Protein AF-A0A970GS61-F1 (afdb_monomer_lite)

Foldseek 3Di:
DALVVLVVVLVVLVVVLVVVLCVLQPCVVPVCSDDPVNVVVNVVSVVVNVVSVVVSVVCNVPGD

pLDDT: mean 90.82, std 11.21, range [59.31, 98.5]

Radius of gyration: 14.88 Å; chains: 1; bounding box: 35×11×40 Å

Sequence (64 aa):
MSREKYQDACRYRMRESLERLIEMWDPFYDEEIVTVKNIDESLEILENMIEELKYFREKILKAD

Secondary structure (DSSP, 8-state):
--HHHHHHHHHHHHHHHHHHHHHHH-TTT-S----HHHHHHHHHHHHHHHHHHHHHHHHHHH--

Structure (mmCIF, N/CA/C/O backbone):
data_AF-A0A970GS61-F1
#
_entry.id   AF-A0A970GS61-F1
#
loop_
_atom_site.group_PDB
_atom_site.id
_atom_site.type_symbol
_atom_site.label_atom_id
_atom_site.label_alt_id
_atom_site.label_comp_id
_atom_site.label_asym_id
_atom_site.label_entity_id
_atom_site.label_seq_id
_atom_site.pdbx_PDB_ins_code
_atom_site.Cartn_x
_atom_site.Cartn_y
_atom_site.Cartn_z
_atom_site.occupancy
_atom_site.B_iso_or_equiv
_atom_site.auth_seq_id
_atom_site.auth_comp_id
_atom_site.auth_asym_id
_atom_site.auth_atom_id
_atom_site.pdbx_PDB_model_num
ATOM 1 N N . MET A 1 1 ? -7.952 -5.206 18.866 1.00 72.94 1 MET A N 1
ATOM 2 C CA . MET A 1 1 ? -6.710 -4.401 18.840 1.00 72.94 1 MET A CA 1
ATOM 3 C C . MET A 1 1 ? -7.078 -2.986 19.276 1.00 72.94 1 MET A C 1
ATOM 5 O O . MET A 1 1 ? -8.169 -2.571 18.913 1.00 72.94 1 MET A O 1
ATOM 9 N N . SER A 1 2 ? -6.270 -2.311 20.105 1.00 90.81 2 SER A N 1
ATOM 10 C CA . SER A 1 2 ? -6.579 -0.944 20.567 1.00 90.81 2 SER A CA 1
ATOM 11 C C . SER A 1 2 ? -6.391 0.073 19.441 1.00 90.81 2 SER A C 1
ATOM 13 O O . SER A 1 2 ? -5.691 -0.210 18.463 1.00 90.81 2 SER A O 1
ATOM 15 N N . ARG A 1 3 ? -6.984 1.262 19.590 1.00 93.00 3 ARG A N 1
ATOM 16 C CA . ARG A 1 3 ? -6.814 2.378 18.653 1.00 93.00 3 ARG A CA 1
ATOM 17 C C . ARG A 1 3 ? -5.342 2.687 18.364 1.00 93.00 3 ARG A C 1
ATOM 19 O O . ARG A 1 3 ? -4.966 2.766 17.198 1.00 93.00 3 ARG A O 1
ATOM 26 N N . GLU A 1 4 ? -4.516 2.775 19.405 1.00 94.62 4 GLU A N 1
ATOM 27 C CA . GLU A 1 4 ? -3.069 3.027 19.289 1.00 94.62 4 GLU A CA 1
ATOM 28 C C . GLU A 1 4 ? -2.370 1.959 18.444 1.00 94.62 4 GLU A C 1
ATOM 30 O O . GLU A 1 4 ? -1.642 2.275 17.509 1.00 94.62 4 GLU A O 1
ATOM 35 N N . LYS A 1 5 ? -2.687 0.678 18.669 1.00 95.88 5 LYS A N 1
ATOM 36 C CA . LYS A 1 5 ? -2.113 -0.414 17.873 1.00 95.88 5 LYS A CA 1
ATOM 37 C C . LYS A 1 5 ? -2.523 -0.350 16.395 1.00 95.88 5 LYS A C 1
ATOM 39 O O . LYS A 1 5 ? -1.724 -0.711 15.537 1.00 95.88 5 LYS A O 1
ATOM 44 N N . TYR A 1 6 ? -3.740 0.103 16.072 1.00 96.75 6 TYR A N 1
ATOM 45 C CA . TYR A 1 6 ? -4.126 0.349 14.674 1.00 96.75 6 TYR A CA 1
ATOM 46 C C . TYR A 1 6 ? -3.378 1.540 14.069 1.00 96.75 6 TYR A C 1
ATOM 48 O O . TYR A 1 6 ? -3.018 1.480 12.897 1.00 96.75 6 TYR A O 1
ATOM 56 N N . GLN A 1 7 ? -3.132 2.599 14.841 1.00 96.56 7 GLN A N 1
ATOM 57 C CA . GLN A 1 7 ? -2.361 3.759 14.383 1.00 96.56 7 GLN A CA 1
ATOM 58 C C . GLN A 1 7 ? -0.903 3.386 14.099 1.00 96.56 7 GLN A C 1
ATOM 60 O O . GLN A 1 7 ? -0.391 3.722 13.031 1.00 96.56 7 GLN A O 1
ATOM 65 N N . ASP A 1 8 ? -0.266 2.636 14.999 1.00 97.62 8 ASP A N 1
ATOM 66 C CA . ASP A 1 8 ? 1.111 2.167 14.824 1.00 97.62 8 ASP A CA 1
ATOM 67 C C . ASP A 1 8 ? 1.237 1.226 13.624 1.00 97.62 8 ASP A C 1
ATOM 69 O O . ASP A 1 8 ? 2.122 1.404 12.785 1.00 97.62 8 ASP A O 1
ATOM 73 N N . ALA A 1 9 ? 0.311 0.272 13.489 1.00 97.44 9 ALA A N 1
ATOM 74 C CA . ALA A 1 9 ? 0.275 -0.627 12.341 1.00 97.44 9 ALA A CA 1
ATOM 75 C C . ALA A 1 9 ? 0.059 0.139 11.026 1.00 97.44 9 ALA A C 1
ATOM 77 O O . ALA A 1 9 ? 0.767 -0.109 10.053 1.00 97.44 9 ALA A O 1
ATOM 78 N N . CYS A 1 10 ? -0.863 1.108 11.004 1.00 98.00 10 CYS A N 1
ATOM 79 C CA . CYS A 1 10 ? -1.088 1.961 9.839 1.00 98.00 10 CYS A CA 1
ATOM 80 C C . CYS A 1 10 ? 0.186 2.720 9.457 1.00 98.00 10 CYS A C 1
ATOM 82 O O . CYS A 1 10 ? 0.570 2.737 8.290 1.00 98.00 10 CYS A O 1
ATOM 84 N N . ARG A 1 11 ? 0.867 3.325 10.438 1.00 98.06 11 ARG A N 1
ATOM 85 C CA . ARG A 1 11 ? 2.116 4.057 10.211 1.00 98.06 11 ARG A CA 1
ATOM 86 C C . ARG A 1 11 ? 3.197 3.150 9.630 1.00 98.06 11 ARG A C 1
ATOM 88 O O . ARG A 1 11 ? 3.878 3.554 8.692 1.00 98.06 11 ARG A O 1
ATOM 95 N N . TYR A 1 12 ? 3.349 1.951 10.184 1.00 98.06 12 TYR A N 1
ATOM 96 C CA . TYR A 1 12 ? 4.332 0.976 9.723 1.00 98.06 12 TYR A CA 1
ATOM 97 C C . TYR A 1 12 ? 4.073 0.550 8.272 1.00 98.06 12 TYR A C 1
ATOM 99 O O . TYR A 1 12 ? 4.972 0.656 7.444 1.00 98.06 12 TYR A O 1
ATOM 107 N N . ARG A 1 13 ? 2.832 0.183 7.931 1.00 97.56 13 ARG A N 1
ATOM 108 C CA . ARG A 1 13 ? 2.468 -0.252 6.570 1.00 97.56 13 ARG A CA 1
ATOM 109 C C . ARG A 1 13 ? 2.653 0.838 5.519 1.00 97.56 13 ARG A C 1
ATOM 111 O O . ARG A 1 13 ? 3.170 0.574 4.434 1.00 97.56 13 ARG A O 1
ATOM 118 N N . MET A 1 14 ? 2.285 2.077 5.856 1.00 98.19 14 MET A N 1
ATOM 119 C CA . MET A 1 14 ? 2.506 3.216 4.962 1.00 98.19 14 MET A CA 1
ATOM 120 C C . MET A 1 14 ? 3.991 3.474 4.741 1.00 98.19 14 MET A C 1
ATOM 122 O O . MET A 1 14 ? 4.398 3.756 3.620 1.00 98.19 14 MET A O 1
ATOM 126 N N . ARG A 1 15 ? 4.806 3.342 5.792 1.00 98.00 15 ARG A N 1
ATOM 127 C CA . ARG A 1 15 ? 6.256 3.481 5.678 1.00 98.00 15 ARG A CA 1
ATOM 128 C C . ARG A 1 15 ? 6.852 2.424 4.747 1.00 98.00 15 ARG A C 1
ATOM 130 O O . ARG A 1 15 ? 7.545 2.809 3.817 1.00 98.00 15 ARG A O 1
ATOM 137 N N . GLU A 1 16 ? 6.536 1.145 4.948 1.00 97.81 16 GLU A N 1
ATOM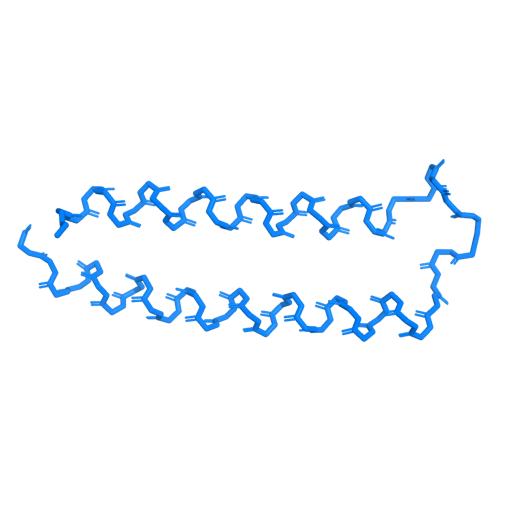 138 C CA . GLU A 1 16 ? 7.047 0.063 4.089 1.00 97.81 16 GLU A CA 1
ATOM 139 C C . GLU A 1 16 ? 6.670 0.268 2.615 1.00 97.81 16 GLU A C 1
ATOM 141 O O . GLU A 1 16 ? 7.495 0.087 1.725 1.00 97.81 16 GLU A O 1
ATOM 146 N N . SER A 1 17 ? 5.421 0.657 2.348 1.00 97.25 17 SER A N 1
ATOM 147 C CA . SER A 1 17 ? 4.938 0.838 0.974 1.00 97.25 17 SER A CA 1
ATOM 148 C C . SER A 1 17 ? 5.614 2.024 0.281 1.00 97.25 17 SER A C 1
ATOM 150 O O . SER A 1 17 ? 5.969 1.939 -0.892 1.00 97.25 17 SER A O 1
ATOM 152 N N . LEU A 1 18 ? 5.842 3.116 1.017 1.00 97.12 18 LEU A N 1
ATOM 153 C CA . LEU A 1 18 ? 6.566 4.280 0.510 1.00 97.12 18 LEU A CA 1
ATOM 154 C C . LEU A 1 18 ? 8.054 3.988 0.297 1.00 97.12 18 LEU A C 1
ATOM 156 O O . LEU A 1 18 ? 8.606 4.438 -0.700 1.00 97.12 18 LEU A O 1
ATOM 160 N N . GLU A 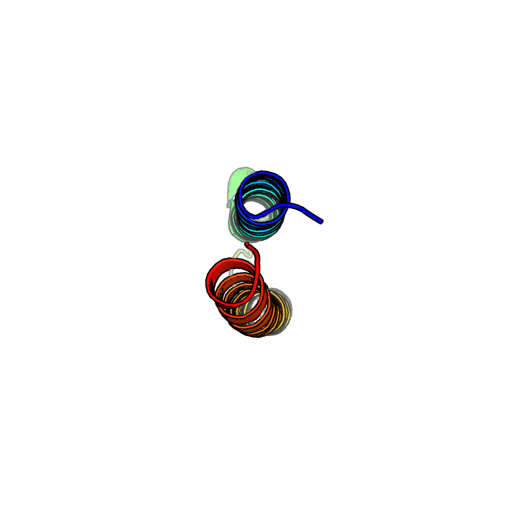1 19 ? 8.694 3.235 1.195 1.00 95.75 19 GLU A N 1
ATOM 161 C CA . GLU A 1 19 ? 10.092 2.808 1.036 1.00 95.75 19 GLU A CA 1
ATOM 162 C C . GLU A 1 19 ? 10.261 1.978 -0.247 1.00 95.75 19 GLU A C 1
ATOM 164 O O . GLU A 1 19 ? 11.142 2.280 -1.045 1.00 95.75 19 GLU A O 1
ATOM 169 N N . ARG A 1 20 ? 9.342 1.044 -0.531 1.00 93.06 20 ARG A N 1
ATOM 170 C CA . ARG A 1 20 ? 9.345 0.272 -1.790 1.00 93.06 20 ARG A CA 1
ATOM 171 C C . ARG A 1 20 ? 9.162 1.134 -3.037 1.00 93.06 20 ARG A C 1
ATOM 173 O O . ARG A 1 20 ? 9.827 0.899 -4.040 1.00 93.06 20 ARG A O 1
ATOM 180 N N . LEU A 1 21 ? 8.261 2.119 -2.990 1.00 93.62 21 LEU A N 1
ATOM 181 C CA . LEU A 1 21 ? 8.092 3.060 -4.102 1.00 93.62 21 LEU A CA 1
ATOM 182 C C . LEU A 1 21 ? 9.379 3.856 -4.333 1.00 93.62 21 LEU A C 1
ATOM 184 O O . LEU A 1 21 ? 9.809 3.995 -5.470 1.00 93.62 21 LEU A O 1
ATOM 188 N N . ILE A 1 22 ? 10.017 4.348 -3.270 1.00 92.19 22 ILE A N 1
ATOM 189 C CA . ILE A 1 22 ? 11.287 5.071 -3.392 1.00 92.19 22 ILE A CA 1
ATOM 190 C C . ILE A 1 22 ? 12.347 4.179 -4.042 1.00 92.19 22 ILE A C 1
ATOM 192 O O . ILE A 1 22 ? 12.952 4.609 -5.015 1.00 92.19 22 ILE A O 1
ATOM 196 N N . GLU A 1 23 ? 12.526 2.946 -3.563 1.00 88.81 23 GLU A N 1
ATOM 197 C CA . GLU A 1 23 ? 13.500 1.994 -4.120 1.00 88.81 23 GLU A CA 1
ATOM 198 C C . GLU A 1 23 ? 13.270 1.713 -5.613 1.00 88.81 23 GLU A C 1
ATOM 200 O O . GLU A 1 23 ? 14.226 1.608 -6.374 1.00 88.81 23 GLU A O 1
ATOM 205 N N . MET A 1 24 ? 12.010 1.628 -6.045 1.00 88.19 24 MET A N 1
ATOM 206 C CA . MET A 1 24 ? 11.645 1.360 -7.440 1.00 88.19 24 MET A CA 1
ATOM 207 C C . MET A 1 24 ? 11.938 2.531 -8.386 1.00 88.19 24 MET A C 1
ATOM 209 O O . MET A 1 24 ? 12.258 2.314 -9.553 1.00 88.19 24 MET A O 1
ATOM 213 N N . TRP A 1 25 ? 11.803 3.768 -7.902 1.00 88.12 25 TRP A N 1
ATOM 214 C CA . TRP A 1 25 ? 11.992 4.983 -8.705 1.00 88.12 25 TRP A CA 1
ATOM 215 C C . TRP A 1 25 ? 13.362 5.641 -8.501 1.00 88.12 25 TRP A C 1
ATOM 217 O O . TRP A 1 25 ? 13.627 6.683 -9.107 1.00 88.12 25 TRP A O 1
ATOM 227 N N . ASP A 1 26 ? 14.219 5.075 -7.648 1.00 84.19 26 ASP A N 1
ATOM 228 C CA . ASP A 1 26 ? 15.548 5.613 -7.386 1.00 84.19 26 ASP A CA 1
ATOM 229 C C . ASP A 1 26 ? 16.486 5.320 -8.579 1.00 84.19 26 ASP A C 1
ATOM 231 O O . ASP A 1 26 ? 16.817 4.159 -8.845 1.00 84.19 26 ASP A O 1
ATOM 235 N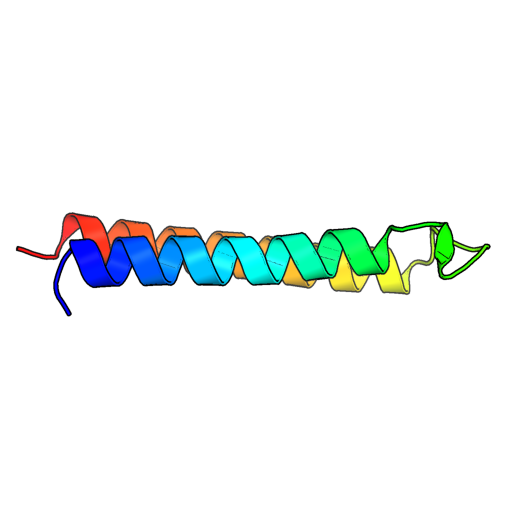 N . PRO A 1 27 ? 16.958 6.363 -9.292 1.00 72.19 27 PRO A N 1
ATOM 236 C CA . PRO A 1 27 ? 17.840 6.231 -10.454 1.00 72.19 27 PRO A CA 1
ATOM 237 C C . PRO A 1 27 ? 19.193 5.599 -10.134 1.00 72.19 27 PRO A C 1
ATOM 239 O O . PRO A 1 27 ? 19.939 5.244 -11.044 1.00 72.19 27 PRO A O 1
ATOM 242 N N . PHE A 1 28 ? 19.553 5.499 -8.853 1.00 68.19 28 PHE A N 1
ATOM 243 C CA . PHE A 1 28 ? 20.812 4.907 -8.426 1.00 68.19 28 PHE A CA 1
ATOM 244 C C . PHE A 1 28 ? 20.900 3.404 -8.741 1.00 68.19 28 PHE A C 1
ATOM 246 O O . PHE A 1 28 ? 22.005 2.863 -8.803 1.00 68.19 28 PHE A O 1
ATOM 253 N N . TYR A 1 29 ? 19.759 2.737 -8.953 1.00 60.22 29 TYR A N 1
ATOM 254 C CA . TYR A 1 29 ? 19.684 1.289 -9.152 1.00 60.22 29 TYR A CA 1
ATOM 255 C C . TYR A 1 29 ? 19.378 0.855 -10.597 1.00 60.22 29 TYR A C 1
ATOM 257 O O . TYR A 1 29 ? 19.664 -0.297 -10.921 1.00 60.22 29 TYR A O 1
ATOM 265 N N . ASP A 1 30 ? 18.864 1.738 -11.469 1.00 59.31 30 ASP A N 1
ATOM 266 C CA . ASP A 1 30 ? 18.612 1.436 -12.891 1.00 59.31 30 ASP A CA 1
ATOM 267 C C . ASP A 1 30 ? 18.565 2.718 -13.761 1.00 59.31 30 ASP A C 1
ATOM 269 O O . ASP A 1 30 ? 17.886 3.684 -13.410 1.00 59.31 30 ASP A O 1
ATOM 273 N N . GLU A 1 31 ? 19.277 2.751 -14.898 1.00 60.78 31 GLU A N 1
ATOM 274 C CA . GLU A 1 31 ? 19.337 3.928 -15.797 1.00 60.78 31 GLU A CA 1
ATOM 275 C C . GLU A 1 31 ? 18.054 4.094 -16.646 1.00 60.78 31 GLU A C 1
ATOM 277 O O . GLU A 1 31 ? 17.736 5.209 -17.071 1.00 60.78 31 GLU A O 1
ATOM 282 N N . GLU A 1 32 ? 17.263 3.028 -16.845 1.00 65.62 32 GLU A N 1
ATOM 283 C CA . GLU A 1 32 ? 15.930 3.073 -17.477 1.00 65.62 32 GLU A CA 1
ATOM 284 C C . GLU A 1 32 ? 14.811 3.131 -16.419 1.00 65.62 32 GLU A C 1
ATOM 286 O O . GLU A 1 32 ? 13.985 2.236 -16.270 1.00 65.62 32 GLU A O 1
ATOM 291 N N . ILE A 1 33 ? 14.765 4.241 -15.683 1.00 64.81 33 ILE A N 1
ATOM 292 C CA . ILE A 1 33 ? 13.870 4.483 -14.531 1.00 64.81 33 ILE A CA 1
ATOM 293 C C . ILE A 1 33 ? 12.376 4.304 -14.865 1.00 64.81 33 ILE A C 1
ATOM 295 O O . ILE A 1 33 ? 11.566 3.952 -14.006 1.00 64.81 33 ILE A O 1
ATOM 299 N N . VAL A 1 34 ? 11.981 4.563 -16.114 1.00 80.06 34 VAL A N 1
ATOM 300 C CA . VAL A 1 34 ? 10.572 4.627 -16.522 1.00 80.06 34 VAL A CA 1
ATOM 301 C C . VAL A 1 34 ? 10.232 3.474 -17.458 1.00 80.06 34 VAL A C 1
ATOM 303 O O . VAL A 1 34 ? 10.140 3.636 -18.674 1.00 80.06 34 VAL A O 1
ATOM 306 N N . THR A 1 35 ? 10.008 2.299 -16.877 1.00 88.25 35 THR A N 1
ATOM 307 C CA . THR A 1 35 ? 9.438 1.151 -17.591 1.00 88.25 35 THR A CA 1
ATOM 308 C C . THR A 1 35 ? 7.927 1.070 -17.361 1.00 88.25 35 THR A C 1
ATOM 310 O O . THR A 1 35 ? 7.419 1.493 -16.322 1.00 88.25 35 THR A O 1
ATOM 313 N N . VAL A 1 36 ? 7.186 0.486 -18.312 1.00 91.56 36 VAL A N 1
ATOM 314 C CA . VAL A 1 36 ? 5.747 0.188 -18.126 1.00 91.56 36 VAL A CA 1
ATOM 315 C C . VAL A 1 36 ? 5.533 -0.685 -16.887 1.00 91.56 36 VAL A C 1
ATOM 317 O O . VAL A 1 36 ? 4.606 -0.453 -16.124 1.00 91.56 36 VAL A O 1
ATOM 320 N N . LYS A 1 37 ? 6.454 -1.619 -16.634 1.00 90.62 37 LYS A N 1
ATOM 321 C CA . LYS A 1 37 ? 6.432 -2.480 -15.453 1.00 90.62 37 LYS A CA 1
ATOM 322 C C . LYS A 1 37 ? 6.495 -1.676 -14.146 1.00 90.62 37 LYS A C 1
ATOM 324 O O . LYS A 1 37 ? 5.670 -1.908 -13.273 1.00 90.62 37 LYS A O 1
ATOM 329 N N . ASN A 1 38 ? 7.417 -0.717 -14.022 1.00 90.06 38 ASN A N 1
ATOM 330 C CA . ASN A 1 38 ? 7.524 0.116 -12.815 1.00 90.06 38 ASN A CA 1
ATOM 331 C C . ASN A 1 38 ? 6.256 0.956 -12.599 1.00 90.06 38 ASN A C 1
ATOM 333 O O . ASN A 1 38 ? 5.828 1.158 -11.463 1.00 90.06 38 ASN A O 1
ATOM 337 N N . ILE A 1 39 ? 5.633 1.428 -13.687 1.00 93.31 39 ILE A N 1
ATOM 338 C CA . ILE A 1 39 ? 4.348 2.138 -13.629 1.00 93.31 39 ILE A CA 1
ATOM 339 C C . ILE A 1 39 ? 3.255 1.210 -13.089 1.00 93.31 39 ILE A C 1
ATOM 341 O O . ILE A 1 39 ? 2.575 1.583 -12.135 1.00 93.31 39 ILE A O 1
ATOM 345 N N . ASP A 1 40 ? 3.112 0.012 -13.658 1.00 96.00 40 ASP A N 1
ATOM 346 C CA . ASP A 1 40 ? 2.084 -0.953 -13.255 1.00 96.00 40 ASP A CA 1
ATOM 347 C C . ASP A 1 40 ? 2.263 -1.397 -11.793 1.00 96.00 40 ASP A C 1
ATOM 349 O O . ASP A 1 40 ? 1.308 -1.368 -11.015 1.00 96.00 40 ASP A O 1
ATOM 353 N N . GLU A 1 41 ? 3.492 -1.717 -11.375 1.00 95.06 41 GLU A N 1
ATOM 354 C CA . GLU A 1 41 ? 3.791 -2.092 -9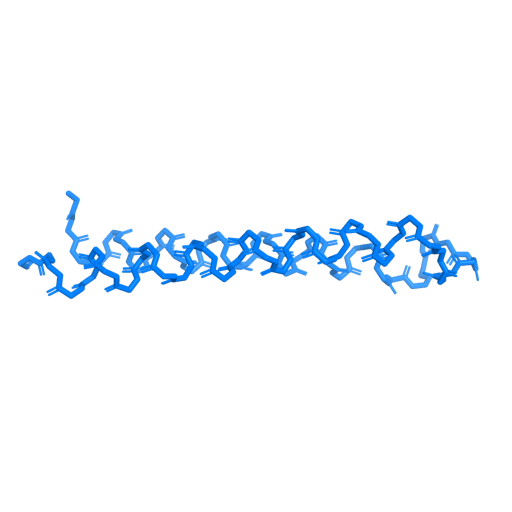.986 1.00 95.06 41 GLU A CA 1
ATOM 355 C C . GLU A 1 41 ? 3.546 -0.925 -9.013 1.00 95.06 41 GLU A C 1
ATOM 357 O O . GLU A 1 41 ? 3.031 -1.120 -7.911 1.00 95.06 41 GLU A O 1
ATOM 362 N N . SER A 1 42 ? 3.848 0.312 -9.420 1.00 95.81 42 SER A N 1
ATOM 363 C CA . SER A 1 42 ? 3.556 1.495 -8.603 1.00 95.81 42 SER A CA 1
ATOM 364 C C . SER A 1 42 ? 2.064 1.733 -8.432 1.00 95.81 42 SER A C 1
ATOM 366 O O . SER A 1 42 ? 1.625 2.086 -7.336 1.00 95.81 42 SER A O 1
ATOM 368 N N . LEU A 1 43 ? 1.278 1.542 -9.495 1.00 98.00 43 LEU A N 1
ATOM 369 C CA . LEU A 1 43 ? -0.177 1.641 -9.429 1.00 98.00 43 LEU A CA 1
ATOM 370 C C . LEU A 1 43 ? -0.742 0.602 -8.458 1.00 98.00 43 LEU A C 1
ATOM 372 O O . LEU A 1 43 ? -1.515 0.972 -7.577 1.00 98.00 43 LEU A O 1
ATOM 376 N N . GLU A 1 44 ? -0.286 -0.649 -8.541 1.00 97.81 44 GLU A N 1
ATOM 377 C CA . GLU A 1 44 ? -0.699 -1.709 -7.616 1.00 97.81 44 GLU A CA 1
ATOM 378 C C . GLU A 1 44 ? -0.358 -1.358 -6.155 1.00 97.81 44 GLU A C 1
ATOM 380 O O . GLU A 1 44 ? -1.200 -1.499 -5.262 1.00 97.81 44 GLU A O 1
ATOM 385 N N . ILE A 1 45 ? 0.851 -0.851 -5.881 1.00 97.44 45 ILE A N 1
ATOM 386 C CA . ILE A 1 45 ? 1.237 -0.427 -4.524 1.00 97.44 45 ILE A CA 1
ATOM 387 C C . ILE A 1 45 ? 0.328 0.706 -4.029 1.00 97.44 45 ILE A C 1
ATOM 389 O O . ILE A 1 45 ? -0.152 0.660 -2.895 1.00 97.44 45 ILE A O 1
ATOM 393 N N . LEU A 1 46 ? 0.063 1.713 -4.863 1.00 98.19 46 LEU A N 1
ATOM 394 C CA . LEU A 1 46 ? -0.771 2.858 -4.492 1.00 98.19 46 LEU A CA 1
ATOM 395 C C . LEU A 1 46 ? -2.231 2.458 -4.246 1.00 98.19 46 LEU A C 1
ATOM 397 O O . LEU A 1 46 ? -2.840 2.931 -3.282 1.00 98.19 46 LEU A O 1
ATOM 401 N N . GLU A 1 47 ? -2.791 1.576 -5.072 1.00 98.44 47 GLU A N 1
ATOM 402 C CA . GLU A 1 47 ? -4.139 1.035 -4.879 1.00 98.44 47 GLU A CA 1
ATOM 403 C C . GLU A 1 47 ? -4.237 0.262 -3.560 1.00 98.44 47 GLU A C 1
ATOM 405 O O . GLU A 1 47 ? -5.120 0.550 -2.743 1.00 98.44 47 GLU A O 1
ATOM 410 N N . ASN A 1 48 ? -3.267 -0.613 -3.284 1.00 97.75 48 ASN A N 1
ATOM 411 C CA . ASN A 1 48 ? -3.177 -1.334 -2.016 1.00 97.75 48 ASN A CA 1
ATOM 412 C C . ASN A 1 48 ? -3.069 -0.376 -0.819 1.00 97.75 48 ASN A C 1
ATOM 414 O O . ASN A 1 48 ? -3.788 -0.533 0.170 1.00 97.75 48 ASN A O 1
ATOM 418 N N . MET A 1 49 ? -2.238 0.668 -0.906 1.00 98.19 49 MET A N 1
ATOM 419 C CA . MET A 1 49 ? -2.125 1.677 0.153 1.00 98.19 49 MET A CA 1
ATOM 420 C C . MET A 1 49 ? -3.461 2.379 0.420 1.00 98.19 49 MET A C 1
ATOM 422 O O . MET A 1 49 ? -3.817 2.623 1.576 1.00 98.19 49 MET A O 1
ATOM 426 N N . ILE A 1 50 ? -4.226 2.701 -0.627 1.00 98.44 50 ILE A N 1
ATOM 427 C CA . ILE A 1 50 ? -5.555 3.308 -0.486 1.00 98.44 50 ILE A CA 1
ATOM 428 C C . ILE A 1 50 ? -6.505 2.361 0.254 1.00 98.44 50 ILE A C 1
ATOM 430 O O . ILE A 1 50 ? -7.251 2.807 1.135 1.00 98.44 50 ILE A O 1
ATOM 434 N N . GLU A 1 51 ? -6.512 1.074 -0.088 1.00 98.44 51 GLU A N 1
ATOM 435 C CA . GLU A 1 51 ? -7.335 0.069 0.591 1.00 98.44 51 GLU A CA 1
ATOM 436 C C . GLU A 1 51 ? -6.941 -0.101 2.060 1.00 98.44 51 GLU A C 1
ATOM 438 O O . GLU A 1 51 ? -7.807 -0.080 2.941 1.00 98.44 51 GLU A O 1
ATOM 443 N N . GLU A 1 52 ? -5.643 -0.161 2.352 1.00 98.06 52 GLU A N 1
ATOM 444 C CA . GLU A 1 52 ? -5.132 -0.234 3.719 1.00 98.06 52 GLU A CA 1
ATOM 445 C C . GLU A 1 52 ? -5.508 1.001 4.539 1.00 98.06 52 GLU A C 1
ATOM 447 O O . GLU A 1 52 ? -5.983 0.876 5.670 1.0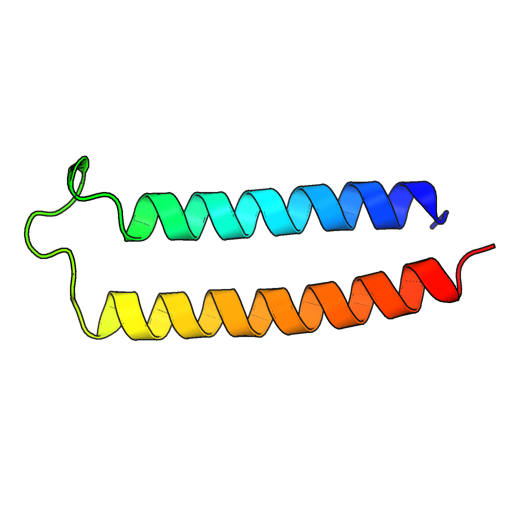0 98.06 52 GLU A O 1
ATOM 452 N N . LEU A 1 53 ? -5.370 2.204 3.977 1.00 98.50 53 LEU A N 1
ATOM 453 C CA . LEU A 1 53 ? -5.778 3.441 4.644 1.00 98.50 53 LEU A CA 1
ATOM 454 C C . LEU A 1 53 ? -7.283 3.460 4.926 1.00 98.50 53 LEU A C 1
ATOM 456 O O . LEU A 1 53 ? -7.700 3.881 6.010 1.00 98.50 53 LEU A O 1
ATOM 460 N N . LYS A 1 54 ? -8.114 2.978 3.991 1.00 98.38 54 LYS A N 1
ATOM 461 C CA . LYS A 1 54 ? -9.561 2.822 4.216 1.00 98.38 54 LYS A CA 1
ATOM 462 C C . LYS A 1 54 ? -9.830 1.853 5.370 1.00 98.38 54 LYS A C 1
ATOM 464 O O . LYS A 1 54 ? -10.619 2.197 6.254 1.00 98.38 54 LYS A O 1
ATOM 469 N N . TYR A 1 55 ? -9.152 0.704 5.390 1.00 97.69 55 TYR A N 1
ATOM 470 C CA . TYR A 1 55 ? -9.251 -0.290 6.459 1.00 97.69 55 TYR A CA 1
ATOM 471 C C . TYR A 1 55 ? -8.853 0.298 7.818 1.00 97.69 55 TYR A C 1
ATOM 473 O O . TYR A 1 55 ? -9.641 0.257 8.766 1.00 97.69 55 TYR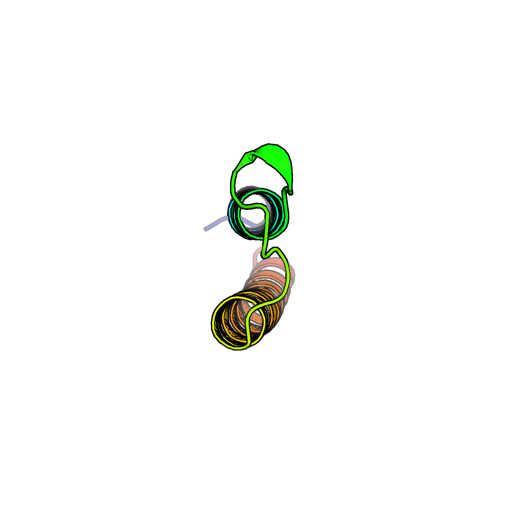 A O 1
ATOM 481 N N . PHE A 1 56 ? -7.669 0.903 7.927 1.00 98.00 56 PHE A N 1
ATOM 482 C CA . PHE A 1 56 ? -7.189 1.462 9.189 1.00 98.00 56 PHE A CA 1
ATOM 483 C C . PHE A 1 56 ? -8.056 2.621 9.667 1.00 98.00 56 PHE A C 1
ATOM 485 O O . PHE A 1 56 ? -8.369 2.679 10.854 1.00 98.00 56 PHE A O 1
ATOM 492 N N . ARG A 1 57 ? -8.523 3.495 8.766 1.00 97.81 57 ARG A N 1
ATOM 493 C CA . ARG A 1 57 ? -9.482 4.553 9.112 1.00 97.81 57 ARG A CA 1
ATOM 494 C C . ARG A 1 57 ? -10.747 3.969 9.734 1.00 97.81 57 ARG A C 1
ATOM 496 O O . ARG A 1 57 ? -11.182 4.453 10.775 1.00 97.81 57 ARG A O 1
ATOM 503 N N . GLU A 1 58 ? -11.323 2.927 9.133 1.00 97.94 58 GLU A N 1
ATOM 504 C CA . GLU A 1 58 ? -12.500 2.254 9.689 1.00 97.94 58 GLU A CA 1
ATOM 505 C C . GLU A 1 58 ? -12.209 1.672 11.079 1.00 97.94 58 GLU A C 1
ATOM 507 O O . GLU A 1 58 ? -12.984 1.882 12.013 1.00 97.94 58 GLU A O 1
ATOM 512 N N . LYS A 1 59 ? -11.087 0.961 11.236 1.00 97.06 59 LYS A N 1
ATOM 513 C CA . LYS A 1 59 ? -10.736 0.315 12.504 1.00 97.06 59 LYS A CA 1
ATOM 514 C C . LYS A 1 59 ? -10.413 1.306 13.616 1.00 97.06 59 LYS A C 1
ATOM 516 O O . LYS A 1 59 ? -10.839 1.079 14.739 1.00 97.06 59 LYS A O 1
ATOM 521 N N . ILE A 1 60 ? -9.721 2.401 13.312 1.00 95.81 60 ILE A N 1
ATOM 522 C CA . ILE A 1 60 ? -9.396 3.466 14.272 1.00 95.81 60 ILE A CA 1
ATOM 523 C C . ILE A 1 60 ? -10.665 4.176 14.749 1.00 95.81 60 ILE A C 1
ATOM 525 O O . ILE A 1 60 ? -10.764 4.491 15.928 1.00 95.81 60 ILE A O 1
ATOM 529 N N . LEU A 1 61 ? -11.633 4.420 13.857 1.00 95.25 61 LEU A N 1
ATOM 530 C CA . LEU A 1 61 ? -12.903 5.062 14.217 1.00 95.25 61 LEU A CA 1
ATOM 531 C C . LEU A 1 61 ? -13.818 4.162 15.057 1.00 95.25 61 LEU A C 1
ATOM 533 O O . LEU A 1 61 ? -14.631 4.676 15.816 1.00 95.25 61 LEU A O 1
ATOM 537 N N . LYS A 1 62 ? -13.715 2.838 14.891 1.00 94.75 62 LYS A N 1
ATOM 538 C CA . LYS A 1 62 ? -14.532 1.841 15.604 1.00 94.75 62 LYS A CA 1
ATOM 539 C C . LYS A 1 62 ? -13.861 1.259 16.851 1.00 94.75 62 LYS A C 1
ATOM 541 O O . LYS A 1 62 ? -14.496 0.472 17.544 1.00 94.75 62 LYS A O 1
ATOM 546 N N . ALA A 1 63 ? -12.583 1.544 17.082 1.00 86.69 63 ALA A N 1
ATOM 547 C CA . ALA A 1 63 ? -11.866 1.066 18.256 1.00 86.69 63 ALA A CA 1
ATOM 548 C C . ALA A 1 63 ? -12.131 2.001 19.441 1.00 86.69 63 ALA A C 1
ATOM 550 O O . ALA A 1 63 ? -11.963 3.213 19.297 1.00 86.69 63 ALA A O 1
ATOM 551 N N . ASP A 1 64 ? -12.515 1.409 20.574 1.00 62.28 64 ASP A N 1
ATOM 552 C CA . ASP A 1 64 ? -12.639 2.091 21.868 1.00 62.28 64 ASP A CA 1
ATOM 553 C C . ASP A 1 64 ? -11.285 2.637 22.356 1.00 62.28 64 ASP A C 1
ATOM 555 O O . ASP A 1 64 ? -10.257 1.916 22.229 1.00 62.28 64 ASP A O 1
#